Protein AF-A0A532AJF2-F1 (afdb_monomer)

Structure (mmCIF, N/CA/C/O backbone):
data_AF-A0A532AJF2-F1
#
_entry.id   AF-A0A532AJF2-F1
#
loop_
_atom_site.group_PDB
_atom_site.id
_atom_site.type_symbol
_atom_site.label_atom_id
_atom_site.label_alt_id
_atom_site.label_comp_id
_atom_site.label_asym_id
_atom_site.label_entity_id
_atom_site.label_seq_id
_atom_site.pdbx_PDB_ins_code
_atom_site.Cartn_x
_atom_site.Cartn_y
_atom_site.Cartn_z
_atom_site.occupancy
_atom_site.B_iso_or_equiv
_atom_site.auth_seq_id
_atom_site.auth_comp_id
_atom_site.auth_asym_id
_atom_site.auth_atom_id
_atom_site.pdbx_PDB_model_num
ATOM 1 N N . ARG A 1 1 ? -6.508 13.435 31.070 1.00 51.34 1 ARG A N 1
ATOM 2 C CA . ARG A 1 1 ? -5.714 13.056 29.875 1.00 51.34 1 ARG A CA 1
ATOM 3 C C . ARG A 1 1 ? -6.382 11.802 29.318 1.00 51.34 1 ARG A C 1
ATOM 5 O O . ARG A 1 1 ? -6.500 10.864 30.089 1.00 51.34 1 ARG A O 1
ATOM 12 N N . ARG A 1 2 ? -6.935 11.798 28.096 1.00 59.38 2 ARG A N 1
ATOM 13 C CA . ARG A 1 2 ? -7.437 10.543 27.500 1.00 59.38 2 ARG A CA 1
ATOM 14 C C . ARG A 1 2 ? -6.212 9.701 27.143 1.00 59.38 2 ARG A C 1
ATOM 16 O O . ARG A 1 2 ? -5.366 10.172 26.390 1.00 59.38 2 ARG A O 1
ATOM 23 N N . GLU A 1 3 ? -6.070 8.535 27.757 1.00 66.88 3 GLU A N 1
ATOM 24 C CA . GLU A 1 3 ? -5.042 7.560 27.391 1.00 66.88 3 GLU A CA 1
ATOM 25 C C . GLU A 1 3 ? -5.427 6.954 26.040 1.00 66.88 3 GLU A C 1
ATOM 27 O O . GLU A 1 3 ? -6.508 6.387 25.895 1.00 66.88 3 GLU A O 1
ATOM 32 N N . ALA A 1 4 ? -4.575 7.127 25.030 1.00 69.19 4 ALA A N 1
ATOM 33 C CA . ALA A 1 4 ? -4.732 6.428 23.764 1.00 69.19 4 ALA A CA 1
ATOM 34 C C . ALA A 1 4 ? -4.197 5.003 23.941 1.00 69.19 4 ALA A C 1
ATOM 36 O O . ALA A 1 4 ? -3.030 4.815 24.293 1.00 69.19 4 ALA A O 1
ATOM 37 N N . ARG A 1 5 ? -5.053 4.000 23.729 1.00 77.75 5 ARG A N 1
ATOM 38 C CA . ARG A 1 5 ? -4.656 2.591 23.746 1.00 77.75 5 ARG A CA 1
ATOM 39 C C . ARG A 1 5 ? -4.147 2.214 22.359 1.00 77.75 5 ARG A C 1
ATOM 41 O O . ARG A 1 5 ? -4.917 2.220 21.408 1.00 77.75 5 ARG A O 1
ATOM 48 N N . TYR A 1 6 ? -2.867 1.871 22.262 1.00 82.00 6 TYR A N 1
ATOM 49 C CA . TYR A 1 6 ? -2.269 1.360 21.031 1.00 82.00 6 TYR A CA 1
ATOM 50 C C . TYR A 1 6 ? -2.256 -0.166 21.062 1.00 82.00 6 TYR A C 1
ATOM 52 O O . TYR A 1 6 ?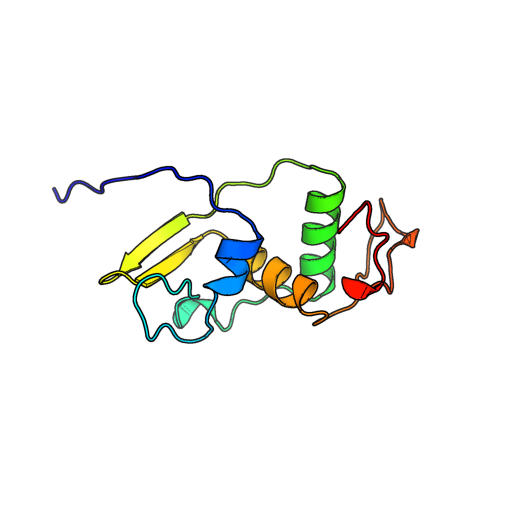 -1.861 -0.768 22.061 1.00 82.00 6 TYR A O 1
ATOM 60 N N . VAL A 1 7 ? -2.688 -0.783 19.965 1.00 87.75 7 VAL A N 1
ATOM 61 C CA . VAL A 1 7 ? -2.602 -2.228 19.745 1.00 87.75 7 VAL A CA 1
ATOM 62 C C . VAL A 1 7 ? -1.814 -2.438 18.462 1.00 87.75 7 VAL A C 1
ATOM 64 O O . VAL A 1 7 ? -2.139 -1.850 17.435 1.00 87.75 7 VAL A O 1
ATOM 67 N N . VAL A 1 8 ? -0.764 -3.252 18.536 1.00 88.88 8 VAL A N 1
ATOM 68 C CA . VAL A 1 8 ? -0.001 -3.682 17.362 1.00 88.88 8 VAL A CA 1
ATOM 69 C C . VAL A 1 8 ? -0.542 -5.039 16.943 1.00 88.88 8 VAL A C 1
ATOM 71 O O . VAL A 1 8 ? -0.680 -5.934 17.777 1.00 88.88 8 VAL A O 1
ATOM 74 N N . THR A 1 9 ? -0.889 -5.170 15.668 1.00 90.56 9 THR A N 1
ATOM 75 C CA . THR A 1 9 ? -1.435 -6.398 15.099 1.00 90.56 9 THR A CA 1
ATOM 76 C C . THR A 1 9 ? -0.868 -6.618 13.705 1.00 90.56 9 THR A C 1
ATOM 78 O O . THR A 1 9 ? -0.655 -5.660 12.961 1.00 90.56 9 THR A O 1
ATOM 81 N N . ASP A 1 10 ? -0.638 -7.883 13.368 1.00 91.50 10 ASP A N 1
ATOM 82 C CA . ASP A 1 10 ? -0.229 -8.312 12.039 1.00 91.50 10 ASP A CA 1
ATOM 83 C C . ASP A 1 10 ? -1.468 -8.803 11.284 1.00 91.50 10 ASP A C 1
ATOM 85 O O . ASP A 1 10 ? -2.045 -9.842 11.610 1.00 91.50 10 ASP A O 1
ATOM 89 N N . LEU A 1 11 ? -1.899 -8.034 10.283 1.00 91.06 11 LEU A N 1
ATOM 90 C CA . LEU A 1 11 ? -3.009 -8.399 9.401 1.00 91.06 11 LEU A CA 1
ATOM 91 C C . LEU A 1 11 ? -2.458 -8.941 8.084 1.00 91.06 11 LEU A C 1
ATOM 93 O O . LEU A 1 11 ? -1.516 -8.378 7.523 1.00 91.06 11 LEU A O 1
ATOM 97 N N . SER A 1 12 ? -3.067 -10.006 7.557 1.00 93.69 12 SER A N 1
ATOM 98 C CA . SER A 1 12 ? -2.720 -10.478 6.217 1.00 93.69 12 SER A CA 1
ATOM 99 C C . SER A 1 12 ? -3.132 -9.447 5.164 1.00 93.69 12 SER A C 1
ATOM 101 O O . SER A 1 12 ? -4.134 -8.741 5.309 1.00 93.69 12 SER A O 1
ATOM 103 N N . VAL A 1 13 ? -2.370 -9.388 4.070 1.00 92.25 13 VAL A N 1
ATOM 104 C CA . VAL A 1 13 ? -2.688 -8.538 2.914 1.00 92.25 13 VAL A CA 1
ATOM 105 C C . VAL A 1 13 ? -4.095 -8.834 2.395 1.00 92.25 13 VAL A C 1
ATOM 107 O O . VAL A 1 13 ? -4.870 -7.910 2.163 1.00 92.25 13 VAL A O 1
ATOM 110 N N . GLU A 1 14 ? -4.449 -10.115 2.291 1.00 93.19 14 GLU A N 1
ATOM 111 C CA . GLU A 1 14 ? -5.777 -10.562 1.872 1.00 93.19 14 GLU A CA 1
ATOM 112 C C . GLU A 1 14 ? -6.881 -10.003 2.776 1.00 93.19 14 GLU A C 1
ATOM 114 O O . GLU A 1 14 ? -7.859 -9.443 2.279 1.00 93.19 14 GLU A O 1
ATOM 119 N N . LEU A 1 15 ? -6.709 -10.076 4.102 1.00 94.81 15 LEU A N 1
ATOM 120 C CA . LEU A 1 15 ? -7.691 -9.544 5.042 1.00 94.81 15 LEU A CA 1
ATOM 121 C C . LEU A 1 15 ? -7.854 -8.035 4.855 1.00 94.81 15 LEU A C 1
ATOM 123 O O . LEU A 1 15 ? -8.984 -7.557 4.741 1.00 94.81 15 LEU A O 1
ATOM 127 N N . VAL A 1 16 ? -6.745 -7.298 4.757 1.00 95.06 16 VAL A N 1
ATOM 128 C CA . VAL A 1 16 ? -6.775 -5.846 4.545 1.00 95.06 16 VAL A CA 1
ATOM 129 C C . VAL A 1 16 ? -7.498 -5.493 3.244 1.00 95.06 16 VAL A C 1
ATOM 131 O O . VAL A 1 16 ? -8.377 -4.633 3.252 1.00 95.06 16 VAL A O 1
ATOM 134 N N . VAL A 1 17 ? -7.204 -6.184 2.139 1.00 95.31 17 VAL A N 1
ATOM 135 C CA . VAL A 1 17 ? -7.878 -5.948 0.850 1.00 95.31 17 VAL A CA 1
ATOM 136 C C . VAL A 1 17 ? -9.356 -6.330 0.891 1.00 95.31 17 VAL A C 1
ATOM 138 O O . VAL A 1 17 ? -10.189 -5.626 0.311 1.00 95.31 17 VAL A O 1
ATOM 141 N N . SER A 1 18 ? -9.700 -7.410 1.592 1.00 95.44 18 SER A N 1
ATOM 142 C CA . SER A 1 18 ? -11.084 -7.873 1.733 1.00 95.44 18 SER A CA 1
ATOM 143 C C . SER A 1 18 ? -11.947 -6.913 2.555 1.00 95.44 18 SER A C 1
ATOM 145 O O . SER A 1 18 ? -13.136 -6.758 2.265 1.00 95.44 18 SER A O 1
ATOM 147 N N . LYS A 1 19 ? -11.351 -6.241 3.549 1.00 96.31 19 LYS A N 1
ATOM 148 C CA . LYS A 1 19 ? -12.010 -5.283 4.447 1.00 96.31 19 LYS A CA 1
ATOM 149 C C . LYS A 1 19 ? -11.937 -3.838 3.964 1.00 96.31 19 LYS A C 1
ATOM 151 O O . LYS A 1 19 ? -12.665 -3.000 4.480 1.00 96.31 19 LYS A O 1
ATOM 156 N N . PHE A 1 20 ? -11.101 -3.532 2.974 1.00 96.81 20 PHE A N 1
ATOM 157 C CA . PHE A 1 20 ? -11.015 -2.180 2.438 1.00 96.81 20 PHE A CA 1
ATOM 158 C C . PHE A 1 20 ? -12.307 -1.773 1.711 1.00 96.81 20 PHE A C 1
ATOM 160 O O . PHE A 1 20 ? -12.777 -2.485 0.811 1.00 96.81 20 PHE A O 1
ATOM 167 N N . ARG A 1 21 ? -12.858 -0.614 2.074 1.00 94.69 21 ARG A N 1
ATOM 168 C CA . ARG A 1 21 ? -14.032 0.017 1.458 1.00 94.69 21 ARG A CA 1
ATOM 169 C C . ARG A 1 21 ? -13.770 1.507 1.248 1.00 94.69 21 ARG A C 1
ATOM 171 O O . ARG A 1 21 ? -13.098 2.142 2.058 1.00 94.69 21 ARG A O 1
ATOM 178 N N . ASP A 1 22 ? -14.325 2.073 0.178 1.00 87.00 22 ASP A N 1
ATOM 179 C CA . ASP A 1 22 ? -14.282 3.525 -0.036 1.00 87.00 22 ASP A CA 1
ATOM 180 C C . ASP A 1 22 ? -15.145 4.256 1.005 1.00 87.00 22 ASP A C 1
ATOM 182 O O . ASP A 1 22 ? -14.748 5.295 1.540 1.00 87.00 22 ASP A O 1
ATOM 186 N N . GLU A 1 23 ? -16.287 3.663 1.358 1.00 88.50 23 GLU A N 1
ATOM 187 C CA . GLU A 1 23 ? -17.203 4.111 2.404 1.00 88.50 23 GLU A CA 1
ATOM 188 C C . GLU A 1 23 ? -17.423 2.969 3.400 1.00 88.50 23 GLU A C 1
ATOM 190 O O . GLU A 1 23 ? -17.782 1.862 3.011 1.00 88.50 23 GLU A O 1
ATOM 195 N N . ALA A 1 24 ? -17.141 3.214 4.683 1.00 91.12 24 ALA A N 1
ATOM 196 C CA . ALA A 1 24 ? -17.279 2.195 5.718 1.00 91.12 24 ALA A CA 1
ATOM 197 C C . ALA A 1 24 ? -18.718 2.121 6.231 1.00 91.12 24 ALA A C 1
ATOM 199 O O . ALA A 1 24 ? -19.218 3.067 6.852 1.00 91.12 24 ALA A O 1
ATOM 200 N N . GLU A 1 25 ? -19.342 0.968 6.018 1.00 90.88 25 GLU A N 1
ATOM 201 C CA . GLU A 1 25 ? -20.745 0.703 6.345 1.00 90.88 25 GLU A CA 1
ATOM 202 C C . GLU A 1 25 ? -20.877 -0.250 7.536 1.00 90.88 25 GLU A C 1
ATOM 204 O O . GLU A 1 25 ? -21.842 -0.171 8.298 1.00 90.88 25 GLU A O 1
ATOM 209 N N . THR A 1 26 ? -19.904 -1.147 7.709 1.00 93.12 26 THR A N 1
ATOM 210 C CA . THR A 1 26 ? -19.967 -2.257 8.661 1.00 93.12 26 THR A CA 1
ATOM 211 C C . THR A 1 26 ? -18.740 -2.327 9.562 1.00 93.12 26 THR A C 1
ATOM 213 O O . THR A 1 26 ? -17.674 -1.785 9.270 1.00 93.12 26 THR A O 1
ATOM 216 N N . GLU A 1 27 ? -18.888 -3.013 10.694 1.00 92.62 27 GLU A N 1
ATOM 217 C CA . GLU A 1 27 ? -17.791 -3.244 11.629 1.00 92.62 27 GLU A CA 1
ATOM 218 C C . GLU A 1 27 ? -16.635 -4.024 10.973 1.00 92.62 27 GLU A C 1
ATOM 220 O O . GLU A 1 27 ? -16.810 -5.026 10.266 1.00 92.62 27 GLU A O 1
ATOM 225 N N . GLY A 1 28 ? -15.418 -3.548 11.220 1.00 92.00 28 GLY A N 1
ATOM 226 C CA . GLY A 1 28 ? -14.183 -4.069 10.652 1.00 92.00 28 GLY A CA 1
ATOM 227 C C . GLY A 1 28 ? -13.847 -3.550 9.253 1.00 92.00 28 GLY A C 1
ATOM 228 O O . GLY A 1 28 ? -12.799 -3.937 8.736 1.00 92.00 28 GLY A O 1
ATOM 229 N N . ASP A 1 29 ? -14.679 -2.702 8.639 1.00 96.94 29 ASP A N 1
ATOM 230 C CA . ASP A 1 29 ? -14.315 -2.034 7.386 1.00 96.94 29 ASP A CA 1
ATOM 231 C C . ASP A 1 29 ? -13.114 -1.107 7.600 1.00 96.94 29 ASP A C 1
ATOM 233 O O . ASP A 1 29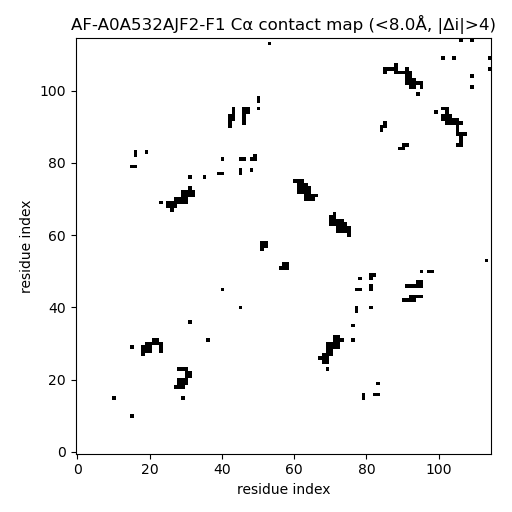 ? -13.0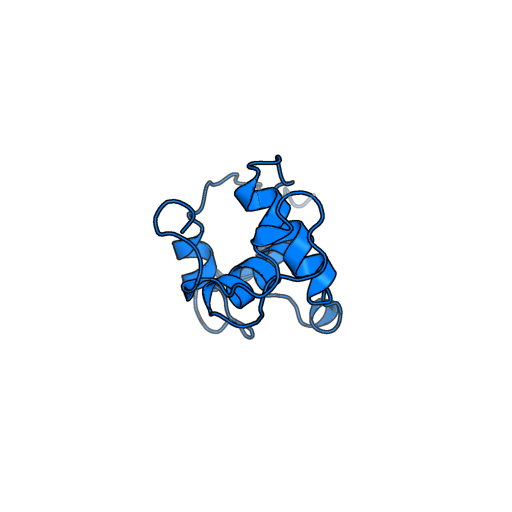59 -0.337 8.561 1.00 96.94 29 ASP A O 1
ATOM 237 N N . ILE A 1 30 ? -12.156 -1.175 6.676 1.00 97.12 30 ILE A N 1
ATOM 238 C CA . ILE A 1 30 ? -10.991 -0.290 6.624 1.00 97.12 30 ILE A CA 1
ATOM 239 C C . ILE A 1 30 ? -11.260 0.767 5.558 1.00 97.12 30 ILE A C 1
ATOM 241 O O . ILE A 1 30 ? -11.553 0.414 4.416 1.00 97.12 30 ILE A O 1
ATOM 245 N N . TYR A 1 31 ? -11.126 2.050 5.889 1.00 96.88 31 TYR A N 1
ATOM 246 C CA . TYR A 1 31 ? -11.463 3.127 4.956 1.00 96.88 31 TYR A CA 1
ATOM 247 C C . TYR A 1 31 ? -10.522 4.325 5.044 1.00 96.88 31 TYR A C 1
ATOM 249 O O . TYR A 1 31 ? -9.851 4.562 6.051 1.00 96.88 31 TYR A O 1
ATOM 257 N N . VAL A 1 32 ? -10.477 5.096 3.956 1.00 95.62 32 VAL A N 1
ATOM 258 C CA . VAL A 1 32 ? -9.766 6.378 3.903 1.00 95.62 32 VAL A CA 1
ATOM 259 C C . VAL A 1 32 ? -10.748 7.495 4.260 1.00 95.62 32 VAL A C 1
ATOM 261 O O . VAL A 1 32 ? -11.789 7.615 3.600 1.00 95.62 32 VAL A O 1
ATOM 264 N N . PRO A 1 33 ? -10.433 8.338 5.257 1.00 92.94 33 PRO A N 1
ATOM 265 C CA . PRO A 1 33 ? -11.320 9.421 5.643 1.00 92.94 33 PRO A CA 1
ATOM 266 C C . PRO A 1 33 ? -11.443 10.464 4.533 1.00 92.94 33 PRO A C 1
ATOM 268 O O . PRO A 1 33 ? -10.515 10.682 3.749 1.00 92.94 33 PRO A O 1
ATOM 271 N N . GLU A 1 34 ? -12.594 11.132 4.480 1.00 91.06 34 GLU A N 1
ATOM 272 C CA . GLU A 1 34 ? -12.987 12.004 3.367 1.00 91.06 34 GLU A CA 1
ATOM 273 C C . GLU A 1 34 ? -11.935 13.074 3.039 1.00 91.06 34 GLU A C 1
ATOM 275 O O . GLU A 1 34 ? -11.566 13.255 1.878 1.00 91.06 34 GLU A O 1
ATOM 280 N N . TYR A 1 35 ? -11.356 13.696 4.070 1.00 89.12 35 TYR A N 1
ATOM 281 C CA . TYR A 1 35 ? -10.337 14.739 3.934 1.00 89.12 35 TYR A CA 1
ATOM 282 C C . TYR A 1 35 ? -9.015 14.258 3.299 1.00 89.12 35 TYR A C 1
ATOM 284 O O . TYR A 1 35 ? -8.226 15.090 2.853 1.00 89.12 35 TYR A O 1
ATOM 292 N N . GLN A 1 36 ? -8.760 12.943 3.223 1.00 89.06 36 GLN A N 1
ATOM 293 C CA . GLN A 1 36 ? -7.596 12.359 2.536 1.00 89.06 36 GLN A CA 1
ATOM 294 C C . GLN A 1 36 ? -7.930 11.762 1.159 1.00 89.06 36 GLN A C 1
ATOM 296 O O . GLN A 1 36 ? -7.015 11.359 0.432 1.00 89.06 36 GLN A O 1
ATOM 301 N N . ARG A 1 37 ? -9.211 11.671 0.768 1.00 86.75 37 ARG A N 1
ATOM 302 C CA . ARG A 1 37 ? -9.615 10.959 -0.462 1.00 86.75 37 ARG A CA 1
ATOM 303 C C . ARG A 1 37 ? -9.068 11.605 -1.736 1.00 86.75 37 ARG A C 1
ATOM 305 O O . ARG A 1 37 ? -8.711 10.882 -2.661 1.00 86.75 37 ARG A O 1
ATOM 312 N N . SER A 1 38 ? -8.937 12.932 -1.761 1.00 88.50 38 SER A N 1
ATOM 313 C CA . SER A 1 3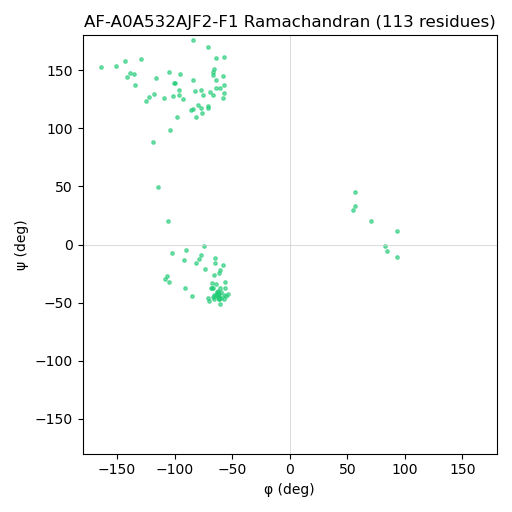8 ? -8.390 13.685 -2.902 1.00 88.50 38 SER A CA 1
ATOM 314 C C . SER A 1 38 ? -6.874 13.548 -3.065 1.00 88.50 38 SER A C 1
ATOM 316 O O . SER A 1 38 ? -6.345 13.759 -4.154 1.00 88.50 38 SER A O 1
ATOM 318 N N . LEU A 1 39 ? -6.161 13.179 -2.000 1.00 83.25 39 LEU A N 1
ATOM 319 C CA . LEU A 1 39 ? -4.731 12.918 -2.056 1.00 83.25 39 LEU A CA 1
ATOM 320 C C . LEU A 1 39 ? -4.558 11.502 -2.590 1.00 83.25 39 LEU A C 1
ATOM 322 O O . LEU A 1 39 ? -4.840 10.554 -1.864 1.00 83.25 39 LEU A O 1
ATOM 326 N N . ALA A 1 40 ? -4.060 11.322 -3.809 1.00 88.31 40 ALA A N 1
ATOM 327 C CA . ALA A 1 40 ? -3.791 10.005 -4.388 1.00 88.31 40 ALA A CA 1
ATOM 328 C C . ALA A 1 40 ? -2.410 9.977 -5.051 1.00 88.31 40 ALA A C 1
ATOM 330 O O . ALA A 1 40 ? -2.032 10.923 -5.740 1.00 88.31 40 ALA A O 1
ATOM 331 N N . TRP A 1 41 ? -1.662 8.893 -4.840 1.00 96.25 41 TRP A N 1
ATOM 332 C CA . TRP A 1 41 ? -0.480 8.605 -5.646 1.00 96.25 41 TRP A CA 1
ATOM 333 C C . TRP A 1 41 ? -0.874 8.351 -7.098 1.00 96.25 41 TRP A C 1
ATOM 335 O O . TRP A 1 41 ? -1.898 7.720 -7.382 1.00 96.25 41 TRP A O 1
ATOM 345 N N . ASN A 1 42 ? -0.043 8.844 -8.014 1.00 96.69 42 ASN A N 1
ATOM 346 C CA . ASN A 1 42 ? -0.132 8.448 -9.412 1.00 96.69 42 ASN A CA 1
ATOM 347 C C . ASN A 1 42 ? 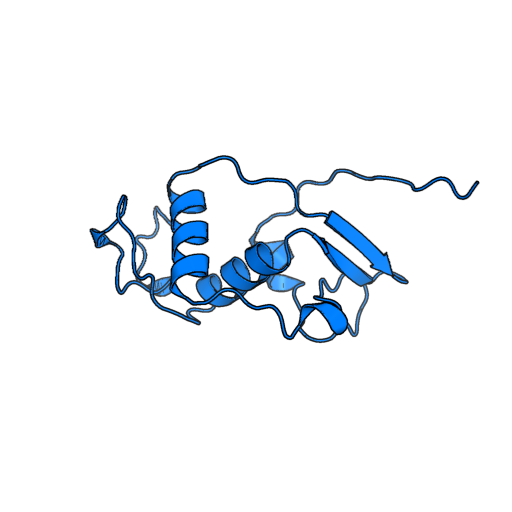0.341 6.990 -9.583 1.00 96.69 42 ASN A C 1
ATOM 349 O O . ASN A 1 42 ? 0.888 6.375 -8.667 1.00 96.69 42 ASN A O 1
ATOM 353 N N . GLU A 1 43 ? 0.124 6.418 -10.765 1.00 97.56 43 GLU A N 1
ATOM 354 C CA . GLU A 1 43 ? 0.429 5.003 -11.008 1.00 97.56 43 GLU A CA 1
ATOM 355 C C . GLU A 1 43 ? 1.930 4.690 -10.934 1.00 97.56 43 GLU A C 1
ATOM 357 O O . GLU A 1 43 ? 2.285 3.575 -10.578 1.00 97.56 43 GLU A O 1
ATOM 362 N N . GLU A 1 44 ? 2.815 5.654 -11.192 1.00 98.00 44 GLU A N 1
ATOM 363 C CA . GLU A 1 44 ? 4.270 5.488 -11.052 1.00 98.00 44 GLU A CA 1
ATOM 364 C C . GLU A 1 44 ? 4.685 5.404 -9.573 1.00 98.00 44 GLU A C 1
ATOM 366 O O . GLU A 1 44 ? 5.376 4.474 -9.165 1.00 98.00 44 GLU A O 1
ATOM 371 N N . GLN A 1 45 ? 4.166 6.300 -8.729 1.00 98.00 45 GLN A N 1
ATOM 372 C CA . GLN A 1 45 ? 4.361 6.266 -7.276 1.00 98.00 45 GLN A CA 1
ATOM 373 C C . GLN A 1 45 ? 3.787 4.982 -6.660 1.00 98.00 45 GLN A C 1
ATOM 375 O O . GLN A 1 45 ? 4.424 4.356 -5.810 1.00 98.00 45 GLN A O 1
ATOM 380 N N . SER A 1 46 ? 2.598 4.564 -7.106 1.00 98.25 46 SER A N 1
ATOM 381 C CA . SER A 1 46 ? 2.016 3.278 -6.720 1.00 98.25 46 SER A CA 1
ATOM 382 C C . SER A 1 46 ? 2.880 2.104 -7.186 1.00 98.25 46 SER A C 1
ATOM 384 O O . SER A 1 46 ? 3.102 1.187 -6.400 1.00 98.25 46 SER A O 1
ATOM 386 N N . SER A 1 47 ? 3.416 2.143 -8.410 1.00 98.44 47 SER A N 1
ATOM 387 C CA . SER A 1 47 ? 4.295 1.096 -8.950 1.00 98.44 47 SER A CA 1
ATOM 388 C C . SER A 1 47 ? 5.586 0.967 -8.146 1.00 98.44 47 SER A C 1
ATOM 390 O O . SER A 1 47 ? 5.953 -0.145 -7.782 1.00 98.44 47 SER A O 1
ATOM 392 N N . TYR A 1 48 ? 6.222 2.080 -7.773 1.00 97.69 48 TYR A N 1
ATOM 393 C CA . TYR A 1 48 ? 7.423 2.076 -6.931 1.00 97.69 48 TYR A CA 1
ATOM 394 C C . TYR A 1 48 ? 7.179 1.447 -5.549 1.00 97.69 48 TYR A C 1
ATOM 396 O O . TYR A 1 48 ? 8.016 0.718 -5.007 1.00 97.69 48 TYR A O 1
ATOM 404 N N . PHE A 1 49 ? 6.000 1.684 -4.969 1.00 97.88 49 PHE A N 1
ATOM 405 C CA . PHE A 1 49 ? 5.608 1.013 -3.735 1.00 97.88 49 PHE A CA 1
ATOM 406 C C . PHE A 1 49 ? 5.428 -0.499 -3.932 1.00 97.88 49 PHE A C 1
ATOM 408 O O . PHE A 1 49 ? 5.926 -1.268 -3.111 1.00 97.88 49 PHE A O 1
ATOM 415 N N . ILE A 1 50 ? 4.779 -0.940 -5.015 1.00 97.75 50 ILE A N 1
ATOM 416 C CA . ILE A 1 50 ? 4.656 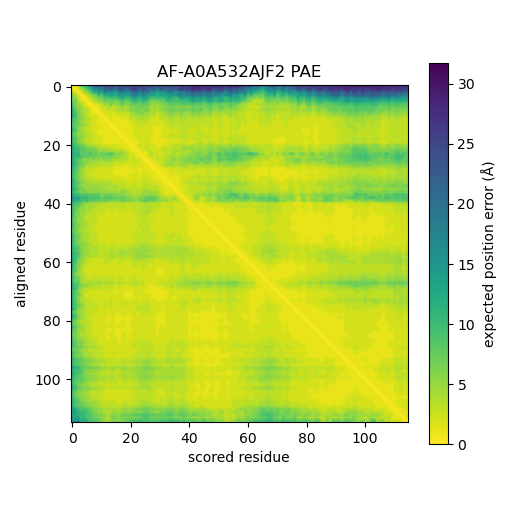-2.374 -5.322 1.00 97.75 50 ILE A CA 1
ATOM 417 C C . ILE A 1 50 ? 6.033 -3.009 -5.574 1.00 97.75 50 ILE A C 1
ATOM 419 O O . ILE A 1 50 ? 6.313 -4.076 -5.032 1.00 97.75 50 ILE A O 1
ATOM 423 N N . GLU A 1 51 ? 6.928 -2.336 -6.3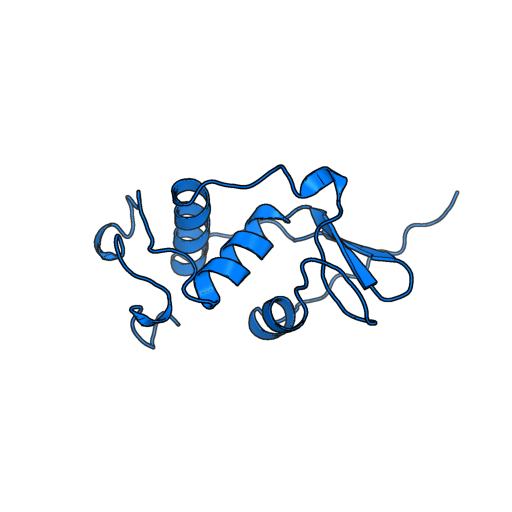05 1.00 97.44 51 GLU A N 1
ATOM 424 C CA . GLU A 1 51 ? 8.315 -2.778 -6.511 1.00 97.44 51 GLU A CA 1
ATOM 425 C C . GLU A 1 51 ? 9.039 -2.964 -5.171 1.00 97.44 51 GLU A C 1
ATOM 427 O O . GLU A 1 51 ? 9.681 -3.990 -4.949 1.00 97.44 51 GLU A O 1
ATOM 432 N N . SER A 1 52 ? 8.856 -2.029 -4.233 1.00 97.25 52 SER A N 1
ATOM 433 C CA . SER A 1 52 ? 9.416 -2.133 -2.880 1.00 97.25 52 SER A CA 1
ATOM 434 C C . SER A 1 52 ? 8.916 -3.381 -2.139 1.00 97.25 52 SER A C 1
ATOM 436 O O . SER A 1 52 ? 9.709 -4.053 -1.475 1.00 97.25 52 SER A O 1
ATOM 438 N N . LEU A 1 53 ? 7.629 -3.728 -2.272 1.00 95.62 53 LEU A N 1
ATOM 439 C CA . LEU A 1 53 ? 7.058 -4.935 -1.662 1.00 95.62 53 LEU A CA 1
ATOM 440 C C . LEU A 1 53 ? 7.627 -6.217 -2.283 1.00 95.62 53 LEU A C 1
ATOM 442 O O . LEU A 1 53 ? 8.027 -7.120 -1.546 1.00 95.62 53 LEU A O 1
ATOM 446 N N . ILE A 1 54 ? 7.726 -6.284 -3.615 1.00 95.44 54 ILE A N 1
ATOM 447 C CA . ILE A 1 54 ? 8.293 -7.444 -4.328 1.00 95.44 54 ILE A CA 1
ATOM 448 C C . ILE A 1 54 ? 9.767 -7.642 -3.944 1.00 95.44 54 ILE A C 1
ATOM 450 O O . ILE A 1 54 ? 10.206 -8.766 -3.690 1.00 95.44 54 ILE A O 1
ATOM 454 N N . LEU A 1 55 ? 10.522 -6.548 -3.817 1.00 95.75 55 LEU A N 1
ATOM 455 C CA . LEU A 1 55 ? 11.919 -6.553 -3.372 1.00 95.75 55 LEU A CA 1
ATOM 456 C C . LEU A 1 55 ? 12.092 -6.791 -1.863 1.00 95.75 55 LEU A C 1
ATOM 458 O O . LEU A 1 55 ? 13.227 -6.849 -1.386 1.00 95.75 55 LEU A O 1
ATOM 462 N N . ARG A 1 56 ? 10.997 -6.939 -1.105 1.00 94.81 56 ARG A N 1
ATOM 463 C CA . ARG A 1 56 ? 11.001 -7.120 0.358 1.00 94.81 56 ARG A CA 1
ATOM 464 C C . ARG A 1 56 ? 11.717 -5.988 1.098 1.00 94.81 56 ARG A C 1
ATOM 466 O O . ARG A 1 56 ? 12.332 -6.205 2.144 1.00 94.81 56 ARG A O 1
ATOM 473 N N . VAL A 1 57 ? 11.636 -4.773 0.561 1.00 96.06 57 VAL A N 1
ATOM 474 C CA . VAL A 1 57 ? 12.128 -3.574 1.237 1.00 96.06 57 VAL A CA 1
ATOM 475 C C . VAL A 1 57 ? 11.217 -3.292 2.437 1.00 96.06 57 VAL A C 1
ATOM 477 O O . VAL A 1 57 ? 9.994 -3.285 2.278 1.00 96.06 57 VAL A O 1
ATOM 480 N N . PRO A 1 58 ? 11.767 -3.049 3.641 1.00 93.88 58 PRO A N 1
ATOM 481 C CA . PRO A 1 58 ? 10.959 -2.706 4.804 1.00 93.88 58 PRO A CA 1
ATOM 482 C C . PRO A 1 58 ? 10.109 -1.457 4.554 1.00 93.88 58 PRO A C 1
ATOM 484 O O . PRO A 1 58 ? 10.630 -0.395 4.212 1.00 93.88 58 PRO A O 1
ATOM 487 N N . VAL A 1 59 ? 8.799 -1.577 4.767 1.00 93.31 59 VAL A N 1
ATOM 488 C CA . VAL A 1 59 ? 7.853 -0.459 4.696 1.00 93.31 59 VAL A CA 1
ATOM 489 C C . VAL A 1 59 ? 7.443 -0.032 6.109 1.00 93.31 59 VAL A C 1
ATOM 491 O O . VAL A 1 59 ? 7.381 -0.878 7.003 1.00 93.31 59 VAL A O 1
ATOM 494 N N . PRO A 1 60 ? 7.153 1.261 6.351 1.00 94.06 60 PRO A N 1
ATOM 495 C CA . PRO A 1 60 ? 6.661 1.712 7.652 1.00 94.06 60 PRO A CA 1
ATOM 496 C C . PRO A 1 60 ? 5.374 0.976 8.077 1.00 94.06 60 PRO A C 1
ATOM 498 O O . PRO A 1 60 ? 4.659 0.450 7.224 1.00 94.06 60 PRO A O 1
ATOM 501 N N . PRO A 1 61 ? 4.995 0.974 9.362 1.00 93.50 61 PRO A N 1
ATOM 502 C CA . PRO A 1 61 ? 3.678 0.485 9.770 1.00 93.50 61 PRO A CA 1
ATOM 503 C C . PRO A 1 61 ? 2.545 1.349 9.185 1.00 93.50 61 PRO A C 1
ATOM 505 O O . PRO A 1 61 ? 2.765 2.485 8.761 1.00 93.50 61 PRO A O 1
ATOM 508 N N . VAL A 1 62 ? 1.333 0.797 9.139 1.00 94.94 62 VAL A N 1
ATOM 509 C CA . VAL A 1 62 ? 0.084 1.518 8.835 1.00 94.94 62 VAL A CA 1
ATOM 510 C C . VAL A 1 62 ? -0.613 1.809 10.159 1.00 94.94 62 VAL A C 1
ATOM 512 O O . VAL A 1 62 ? -0.627 0.953 11.044 1.00 94.94 62 VAL A O 1
ATOM 515 N N . PHE A 1 63 ? -1.186 3.002 10.304 1.00 95.50 63 PHE A N 1
ATOM 516 C CA . PHE A 1 63 ? -1.886 3.395 11.525 1.00 95.50 63 PHE A CA 1
ATOM 517 C C . PHE A 1 63 ? -3.385 3.461 11.270 1.00 95.50 63 PHE A C 1
ATOM 519 O O . PHE A 1 63 ? -3.834 4.162 10.361 1.00 95.50 63 PHE A O 1
ATOM 526 N N . LEU A 1 64 ? -4.143 2.741 12.094 1.00 95.50 64 LEU A N 1
ATOM 527 C CA . LEU A 1 64 ? -5.598 2.686 12.050 1.00 95.50 64 LEU A CA 1
ATOM 528 C C . LEU A 1 64 ? -6.171 3.260 13.346 1.00 95.50 64 LEU A C 1
ATOM 530 O O . LEU A 1 64 ? -5.605 3.055 14.423 1.00 95.50 64 LEU A O 1
ATOM 534 N N . TYR A 1 65 ? -7.295 3.957 13.238 1.00 94.44 65 TYR A N 1
ATOM 535 C CA . TYR A 1 65 ? -8.060 4.460 14.367 1.00 94.44 65 TYR A CA 1
ATOM 536 C C . TYR A 1 65 ? -9.449 3.827 14.372 1.00 94.44 65 TYR A C 1
ATOM 538 O O . TYR A 1 65 ? -10.135 3.811 13.353 1.00 94.44 65 TYR A O 1
ATOM 546 N N . ASP A 1 66 ? -9.844 3.285 15.521 1.00 94.00 66 ASP A N 1
ATOM 547 C CA . ASP A 1 66 ? -11.168 2.699 15.710 1.00 94.00 66 ASP A CA 1
ATOM 548 C C . ASP A 1 66 ? -12.211 3.811 15.884 1.00 94.00 66 ASP A C 1
ATOM 550 O O . ASP A 1 66 ? -12.153 4.607 16.827 1.00 94.00 66 ASP A O 1
ATOM 554 N N . VAL A 1 67 ? -13.158 3.852 14.950 1.00 93.50 67 VAL A N 1
ATOM 555 C CA . VAL A 1 67 ? -14.323 4.732 14.936 1.00 93.50 67 VAL A CA 1
ATOM 556 C C . VAL A 1 67 ? -15.574 3.862 14.964 1.00 93.50 67 VAL A C 1
ATOM 558 O O . VAL A 1 67 ? -16.133 3.506 13.922 1.00 93.50 67 VAL A O 1
ATOM 561 N N . GLU A 1 68 ? -16.012 3.525 16.177 1.00 92.50 68 GLU A N 1
ATOM 562 C CA . GLU A 1 68 ? -17.216 2.718 16.419 1.00 92.50 68 GLU A CA 1
ATOM 563 C C . GLU A 1 68 ? -17.144 1.354 15.706 1.00 92.50 68 GLU A C 1
ATOM 565 O O . GLU A 1 68 ? -18.086 0.936 15.034 1.00 92.50 68 GLU A O 1
ATOM 570 N N . GLY A 1 69 ? -15.992 0.682 15.804 1.00 92.44 69 GLY A N 1
ATOM 571 C CA 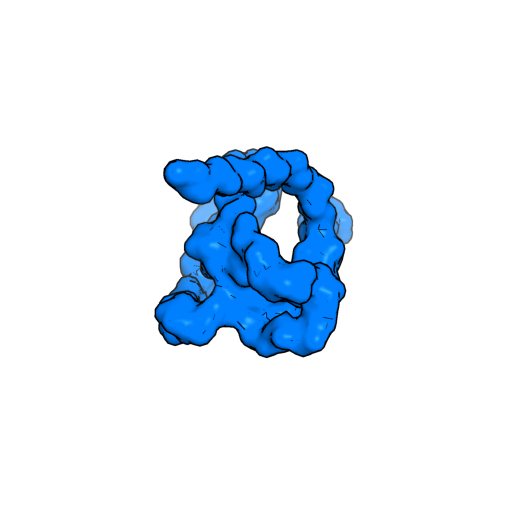. GLY A 1 69 ? -15.739 -0.625 15.195 1.00 92.44 69 GLY A CA 1
ATOM 572 C C . GLY A 1 69 ? -15.286 -0.569 13.732 1.00 92.44 69 GLY A C 1
ATOM 573 O O . GLY A 1 69 ? -14.912 -1.593 13.162 1.00 92.44 69 GLY A O 1
ATOM 574 N N . ARG A 1 70 ? -15.274 0.611 13.101 1.00 95.31 70 ARG A N 1
ATOM 575 C CA . ARG A 1 70 ? -14.696 0.827 11.762 1.00 95.31 70 ARG A CA 1
ATOM 576 C C . ARG A 1 70 ? -13.266 1.330 11.889 1.00 95.31 70 ARG A C 1
ATOM 578 O O . ARG A 1 70 ? -12.953 2.086 12.802 1.00 95.31 70 ARG A O 1
ATOM 585 N N . LEU A 1 71 ? -12.400 0.955 10.959 1.00 95.88 71 LEU A N 1
ATOM 586 C CA . LEU A 1 71 ? -10.974 1.263 11.014 1.00 95.88 71 LEU A CA 1
ATOM 587 C C . LEU A 1 71 ? -10.633 2.392 10.034 1.00 95.88 71 LEU A C 1
ATOM 589 O O . LEU A 1 71 ? -10.443 2.168 8.837 1.00 95.88 71 LEU A O 1
ATOM 593 N N . GLU A 1 72 ? -10.541 3.617 10.548 1.00 96.12 72 GLU A N 1
ATOM 594 C CA . GLU A 1 72 ? -10.094 4.780 9.776 1.00 96.12 72 GLU A CA 1
ATOM 595 C C . GLU A 1 72 ? -8.574 4.729 9.583 1.00 96.12 72 GLU A C 1
ATOM 597 O O . GLU A 1 72 ? -7.820 4.598 10.549 1.00 96.12 72 GLU A O 1
ATOM 602 N N . ILE A 1 73 ? -8.099 4.869 8.344 1.00 95.88 73 ILE A N 1
ATOM 603 C CA . ILE A 1 73 ? -6.665 4.966 8.067 1.00 95.88 73 ILE A CA 1
ATOM 604 C C . ILE A 1 73 ? -6.158 6.367 8.425 1.00 95.88 73 ILE A C 1
ATOM 606 O O . ILE A 1 73 ? -6.469 7.346 7.746 1.00 95.88 73 ILE A O 1
ATOM 610 N N . VAL A 1 74 ? -5.304 6.440 9.445 1.00 94.88 74 VAL A N 1
ATOM 611 C CA . VAL A 1 74 ? -4.641 7.677 9.882 1.00 94.88 74 VAL A CA 1
ATOM 612 C C . VAL A 1 74 ? -3.374 7.935 9.066 1.00 94.88 74 VAL A C 1
ATOM 614 O O . VAL A 1 74 ? -3.157 9.053 8.607 1.00 94.88 74 VAL A O 1
ATOM 617 N N . ASP A 1 75 ? -2.564 6.895 8.842 1.00 94.69 75 ASP A N 1
ATOM 618 C CA . ASP A 1 75 ? -1.354 6.939 8.011 1.00 94.69 75 ASP A CA 1
ATOM 619 C C . ASP A 1 75 ? -1.247 5.679 7.145 1.00 94.69 75 ASP A C 1
ATOM 621 O O . ASP A 1 75 ? -1.650 4.592 7.556 1.00 94.69 75 ASP A O 1
ATOM 625 N N . GLY A 1 76 ? -0.672 5.818 5.947 1.00 95.19 76 GLY A N 1
ATOM 626 C CA . GLY A 1 76 ? -0.484 4.707 5.013 1.00 95.19 76 GLY A CA 1
ATOM 627 C C . GLY A 1 76 ? -1.613 4.535 3.996 1.00 95.19 76 GLY A C 1
ATOM 628 O O . GLY A 1 76 ? -1.619 3.550 3.259 1.00 95.19 76 GLY A O 1
ATOM 629 N N . SER A 1 77 ? -2.523 5.506 3.879 1.00 95.69 77 SER A N 1
ATOM 630 C CA . SER A 1 77 ? -3.658 5.475 2.942 1.00 95.69 77 SER A CA 1
ATOM 631 C C . SER A 1 77 ? -3.235 5.279 1.483 1.00 95.69 77 SER A C 1
ATOM 633 O O . SER A 1 77 ? -3.884 4.544 0.741 1.00 95.69 77 SER A O 1
ATOM 635 N N . GLN A 1 78 ? -2.115 5.868 1.054 1.00 96.19 78 GLN A N 1
ATOM 636 C CA . GLN A 1 78 ? -1.575 5.644 -0.294 1.00 96.19 78 GLN A CA 1
ATOM 637 C C . GLN A 1 78 ? -1.063 4.221 -0.512 1.00 96.19 78 GLN A C 1
ATOM 639 O O . GLN A 1 78 ? -1.249 3.657 -1.588 1.00 96.19 78 GLN A O 1
ATOM 644 N N . ARG A 1 79 ? -0.453 3.630 0.517 1.00 96.44 79 ARG A N 1
ATOM 645 C CA . ARG A 1 79 ? 0.114 2.279 0.477 1.00 96.44 79 ARG A CA 1
ATOM 646 C C . ARG A 1 79 ? -0.999 1.241 0.398 1.00 96.44 79 ARG A C 1
ATOM 648 O O . ARG A 1 79 ? -1.002 0.423 -0.515 1.00 96.44 79 ARG A O 1
ATOM 655 N N . ILE A 1 80 ? -2.005 1.356 1.268 1.00 96.44 80 ILE A N 1
ATOM 656 C CA . ILE A 1 80 ? -3.184 0.481 1.239 1.00 96.44 80 ILE A CA 1
ATOM 657 C C . ILE A 1 80 ? -3.953 0.627 -0.076 1.00 96.44 80 ILE A C 1
ATOM 659 O O . ILE A 1 80 ? -4.252 -0.379 -0.710 1.00 96.44 80 ILE A O 1
ATOM 663 N N . ARG A 1 81 ? -4.215 1.853 -0.551 1.00 96.19 81 ARG A N 1
ATOM 664 C CA . ARG A 1 81 ? -4.911 2.046 -1.835 1.00 96.19 81 ARG A CA 1
ATOM 665 C C . ARG A 1 81 ? -4.127 1.498 -3.021 1.00 96.19 81 ARG A C 1
ATOM 667 O O . ARG A 1 81 ? -4.732 0.892 -3.897 1.00 96.19 81 ARG A O 1
ATOM 674 N N . SER A 1 82 ? -2.808 1.690 -3.057 1.00 96.88 82 SER A N 1
ATOM 675 C CA . SER A 1 82 ? -1.964 1.141 -4.128 1.00 96.88 82 SER A CA 1
ATOM 676 C C . SER A 1 82 ? -2.020 -0.384 -4.132 1.00 96.88 82 SER A C 1
ATOM 678 O O . SER A 1 82 ? -2.244 -0.974 -5.182 1.00 96.88 82 SER A O 1
ATOM 680 N N . LEU A 1 83 ? -1.910 -1.004 -2.953 1.00 96.81 83 LEU A N 1
ATOM 681 C CA . LEU A 1 83 ? -2.012 -2.451 -2.777 1.00 96.81 83 LEU A CA 1
ATOM 682 C C . LEU A 1 83 ? -3.375 -2.987 -3.234 1.00 96.81 83 LEU A C 1
ATOM 684 O O . LEU A 1 83 ? -3.434 -3.894 -4.056 1.00 96.81 83 LEU A O 1
ATOM 688 N N . VAL A 1 84 ? -4.468 -2.386 -2.756 1.00 97.06 84 VAL A N 1
ATOM 689 C CA . VAL A 1 84 ? -5.841 -2.781 -3.111 1.00 97.06 84 VAL A CA 1
ATOM 690 C C . VAL A 1 84 ? -6.098 -2.624 -4.606 1.00 97.06 84 VAL A C 1
ATOM 692 O O . VAL A 1 84 ? -6.670 -3.521 -5.219 1.00 97.06 84 VAL A O 1
ATOM 695 N N . ARG A 1 85 ? -5.690 -1.498 -5.204 1.00 97.12 85 ARG A N 1
ATOM 696 C CA . ARG A 1 85 ? -5.867 -1.258 -6.641 1.00 97.12 85 ARG A CA 1
ATOM 697 C C . ARG A 1 85 ? -5.055 -2.244 -7.471 1.00 97.12 85 ARG A C 1
ATOM 699 O O . ARG A 1 85 ? -5.597 -2.777 -8.428 1.00 97.12 85 ARG A O 1
ATOM 706 N N . TYR A 1 86 ? -3.798 -2.495 -7.109 1.00 97.81 86 TYR A N 1
ATOM 707 C CA . TYR A 1 86 ? -2.933 -3.398 -7.865 1.00 97.81 86 TYR A CA 1
ATOM 708 C C . TYR A 1 86 ? -3.433 -4.845 -7.810 1.00 97.81 86 TYR A C 1
ATOM 710 O O . TYR A 1 86 ? -3.603 -5.462 -8.853 1.00 97.81 86 TYR A O 1
ATOM 718 N N . LEU A 1 87 ? -3.785 -5.345 -6.619 1.00 96.81 87 LEU A N 1
ATOM 719 C CA . LEU A 1 87 ? -4.328 -6.701 -6.427 1.00 96.81 87 LEU A CA 1
ATOM 720 C C . LEU A 1 87 ? -5.697 -6.928 -7.090 1.00 96.81 87 LEU A C 1
ATOM 722 O O . LEU A 1 87 ? -6.162 -8.060 -7.170 1.00 96.81 87 LEU A O 1
ATOM 726 N N . ARG A 1 88 ? -6.356 -5.858 -7.545 1.00 96.56 88 ARG A N 1
ATOM 727 C CA . ARG A 1 88 ? -7.600 -5.895 -8.330 1.00 96.56 88 ARG A CA 1
ATOM 728 C C . ARG A 1 88 ? -7.364 -5.561 -9.809 1.00 96.56 88 ARG A C 1
ATOM 730 O O . ARG A 1 88 ? -8.294 -5.117 -10.475 1.00 96.56 88 ARG A O 1
ATOM 737 N N . ASP A 1 89 ? -6.125 -5.689 -10.288 1.00 97.75 89 ASP A N 1
ATOM 738 C CA . ASP A 1 89 ? -5.702 -5.380 -11.662 1.00 97.75 89 ASP A CA 1
ATOM 739 C C . ASP A 1 89 ? -6.047 -3.948 -12.118 1.00 97.75 89 ASP A C 1
ATOM 741 O O . ASP A 1 89 ? -6.269 -3.669 -13.292 1.00 97.75 89 ASP A O 1
ATOM 745 N N . GLY A 1 90 ? -6.089 -2.998 -11.182 1.00 97.44 90 GLY A N 1
ATOM 746 C CA . GLY A 1 90 ? -6.512 -1.623 -11.444 1.00 97.44 90 GLY A CA 1
ATOM 747 C C . GLY A 1 90 ? -5.474 -0.745 -12.149 1.00 97.44 90 GLY A C 1
ATOM 748 O O . GLY A 1 90 ? -5.801 0.394 -12.483 1.00 97.44 90 GLY A O 1
ATOM 749 N N . PHE A 1 91 ? -4.233 -1.215 -12.309 1.00 98.44 91 PHE A N 1
ATOM 750 C CA . PHE A 1 91 ? -3.192 -0.575 -13.118 1.00 98.44 91 PHE A CA 1
ATOM 751 C C . PHE A 1 91 ? -2.038 -1.543 -13.421 1.00 98.44 91 PHE A C 1
ATOM 753 O O . PHE A 1 91 ? -1.735 -2.423 -12.615 1.00 98.44 91 PHE A O 1
ATOM 760 N N . ALA A 1 92 ? -1.353 -1.317 -14.544 1.00 98.44 92 ALA A N 1
ATOM 761 C CA . ALA A 1 92 ? -0.073 -1.944 -14.861 1.00 98.44 92 ALA A CA 1
ATOM 762 C C . ALA A 1 92 ? 1.103 -1.194 -14.222 1.00 98.44 92 ALA A C 1
ATOM 764 O O . ALA A 1 92 ? 1.130 0.048 -14.236 1.00 98.44 92 ALA A O 1
ATOM 765 N N . LEU A 1 93 ? 2.097 -1.948 -13.744 1.00 98.44 93 LEU A N 1
ATOM 766 C CA . LEU A 1 93 ? 3.355 -1.407 -13.230 1.00 98.44 93 LEU A CA 1
ATOM 767 C C . LEU A 1 93 ? 4.052 -0.544 -14.286 1.00 98.44 93 LEU A C 1
ATOM 769 O O . LEU A 1 93 ? 4.096 -0.897 -15.465 1.00 98.44 93 LEU A O 1
ATOM 773 N N . ARG A 1 94 ? 4.592 0.604 -13.877 1.00 98.31 94 ARG A N 1
ATOM 774 C CA . ARG A 1 94 ? 5.316 1.519 -14.767 1.00 98.31 94 ARG A CA 1
ATOM 775 C C . ARG A 1 94 ? 6.379 2.315 -14.026 1.00 98.31 94 ARG A C 1
ATOM 777 O O . ARG A 1 94 ? 6.220 2.603 -12.843 1.00 98.31 94 ARG A O 1
ATOM 784 N N . GLY A 1 95 ? 7.412 2.727 -14.754 1.00 97.62 95 GLY A N 1
ATOM 785 C CA . GLY A 1 95 ? 8.507 3.524 -14.199 1.00 97.62 95 GLY A CA 1
ATOM 786 C C . GLY A 1 95 ? 9.407 2.740 -13.241 1.00 97.62 95 GLY A C 1
ATOM 787 O O . GLY A 1 95 ? 10.084 3.346 -12.421 1.00 97.62 95 GLY A O 1
ATOM 788 N N . LEU A 1 96 ? 9.405 1.405 -13.319 1.00 97.81 96 LEU A N 1
ATOM 789 C CA . LEU A 1 96 ? 10.284 0.565 -12.509 1.00 97.81 96 LEU A CA 1
ATOM 790 C C . LEU A 1 96 ? 11.710 0.576 -13.063 1.00 97.81 96 LEU A C 1
ATOM 792 O O . LEU A 1 96 ? 11.899 0.373 -14.265 1.00 97.81 96 LEU A O 1
ATOM 796 N N . GLU A 1 97 ? 12.693 0.768 -12.182 1.00 94.94 97 GLU A N 1
ATOM 797 C CA . GLU A 1 97 ? 14.124 0.759 -12.524 1.00 94.94 97 GLU A CA 1
ATOM 798 C C . GLU A 1 97 ? 14.835 -0.527 -12.084 1.00 94.94 97 GLU A C 1
ATOM 800 O O . GLU A 1 97 ? 15.808 -0.938 -12.716 1.00 94.94 97 GLU A O 1
ATOM 805 N N . LYS A 1 98 ? 14.413 -1.146 -10.970 1.00 96.25 98 LYS A N 1
ATOM 806 C CA . LYS A 1 98 ? 15.064 -2.353 -10.427 1.00 96.25 98 LYS A CA 1
ATOM 807 C C . LYS A 1 98 ? 14.433 -3.621 -10.980 1.00 96.25 98 LYS A C 1
ATOM 809 O O . LYS A 1 98 ? 15.144 -4.592 -11.224 1.00 96.25 98 LYS A O 1
ATOM 814 N N . LEU A 1 99 ? 13.116 -3.599 -11.158 1.00 95.81 99 LEU A N 1
ATOM 815 C CA . LEU A 1 99 ? 12.316 -4.657 -11.767 1.00 95.81 99 LEU A CA 1
ATOM 816 C C . LEU A 1 99 ? 11.703 -4.155 -13.079 1.00 95.81 99 LEU A C 1
ATOM 818 O O . LEU A 1 99 ? 10.502 -4.282 -13.312 1.00 95.81 99 LEU A O 1
ATOM 822 N N . ASP A 1 100 ? 12.535 -3.567 -13.936 1.00 96.81 100 ASP A N 1
ATOM 823 C CA . ASP A 1 100 ? 12.128 -2.970 -15.209 1.00 96.81 100 ASP A CA 1
ATOM 824 C C . ASP A 1 100 ? 11.378 -3.948 -16.130 1.00 96.81 100 ASP A C 1
ATOM 826 O O . ASP A 1 100 ? 10.447 -3.547 -16.831 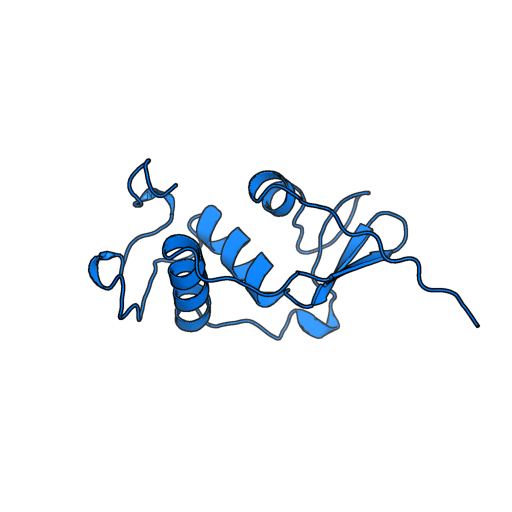1.00 96.81 100 ASP A O 1
ATOM 830 N N . ILE A 1 101 ? 11.715 -5.239 -16.064 1.00 96.81 101 ILE A N 1
ATOM 831 C CA . ILE A 1 101 ? 11.035 -6.326 -16.785 1.00 96.81 101 ILE A CA 1
ATOM 832 C C . ILE A 1 101 ? 9.551 -6.483 -16.424 1.00 96.81 101 ILE A C 1
ATOM 834 O O . ILE A 1 101 ? 8.806 -7.080 -17.198 1.00 96.81 101 ILE A O 1
ATOM 838 N N . LEU A 1 102 ? 9.128 -5.986 -15.256 1.00 97.12 102 LEU A N 1
ATOM 839 C CA . LEU A 1 102 ? 7.739 -6.048 -14.798 1.00 97.12 102 LEU A CA 1
ATOM 840 C C . LEU A 1 102 ? 6.927 -4.827 -15.246 1.00 97.12 102 LEU A C 1
ATOM 842 O O . LEU A 1 102 ? 5.720 -4.786 -15.020 1.00 97.12 102 LEU A O 1
ATOM 846 N N . ASN A 1 103 ? 7.544 -3.832 -15.893 1.00 98.12 103 ASN A N 1
ATOM 847 C CA . ASN A 1 103 ? 6.788 -2.736 -16.490 1.00 98.12 103 ASN A CA 1
ATOM 848 C C . ASN A 1 103 ? 5.768 -3.292 -17.504 1.00 98.12 103 ASN A C 1
ATOM 850 O O . ASN A 1 103 ? 6.104 -4.091 -18.377 1.00 98.12 103 ASN A O 1
ATOM 854 N N . GLY A 1 104 ? 4.516 -2.854 -17.391 1.00 98.19 104 GLY A N 1
ATOM 855 C CA . GLY A 1 104 ? 3.385 -3.328 -18.187 1.00 98.19 104 GLY A CA 1
ATOM 856 C C . GLY A 1 104 ? 2.582 -4.467 -17.551 1.00 98.19 104 GLY A C 1
ATOM 857 O O . GLY A 1 104 ? 1.490 -4.745 -18.039 1.00 98.19 104 GLY A O 1
ATOM 858 N N . TYR A 1 105 ? 3.065 -5.082 -16.467 1.00 98.38 105 TYR A N 1
ATOM 859 C CA . TYR A 1 105 ? 2.376 -6.197 -15.812 1.00 98.38 105 TYR A CA 1
ATOM 860 C C . TYR A 1 105 ? 1.289 -5.678 -14.867 1.00 98.38 105 TYR A C 1
ATOM 862 O O . TYR A 1 105 ? 1.540 -4.783 -14.052 1.00 98.38 105 TYR A O 1
ATOM 870 N N . HIS A 1 106 ? 0.095 -6.258 -14.960 1.00 98.38 106 HIS A N 1
ATOM 871 C CA . HIS A 1 106 ? -0.900 -6.228 -13.890 1.00 98.38 106 HIS A CA 1
ATOM 872 C C . HIS A 1 106 ? -0.618 -7.354 -12.885 1.00 98.38 106 HIS A C 1
ATOM 874 O O . HIS A 1 106 ? 0.290 -8.169 -13.075 1.00 98.38 106 HIS A O 1
ATOM 880 N N . PHE A 1 107 ? -1.391 -7.421 -11.801 1.00 97.56 107 PHE A N 1
ATOM 881 C CA . PHE A 1 107 ? -1.200 -8.456 -10.788 1.00 97.56 107 PHE A CA 1
ATOM 882 C C . PHE A 1 107 ? -1.422 -9.860 -11.361 1.00 97.56 107 PHE A C 1
ATOM 884 O O . PHE A 1 107 ? -0.602 -10.748 -11.121 1.00 97.56 107 PHE A O 1
ATOM 891 N N . ALA A 1 108 ? -2.457 -10.041 -12.182 1.00 97.31 108 ALA A N 1
ATOM 892 C CA . ALA A 1 108 ? -2.753 -11.306 -12.850 1.00 97.31 108 ALA A CA 1
ATOM 893 C C . ALA A 1 108 ? -1.639 -11.775 -13.806 1.00 97.31 108 ALA A C 1
ATOM 895 O O . ALA A 1 108 ? -1.510 -12.977 -14.046 1.00 97.31 108 ALA A O 1
ATOM 896 N N . ASP A 1 109 ? -0.822 -10.850 -14.320 1.00 97.50 109 ASP A N 1
ATOM 897 C CA . ASP A 1 109 ? 0.296 -11.153 -15.220 1.00 97.50 109 ASP A CA 1
ATOM 898 C C . ASP A 1 109 ? 1.550 -11.624 -14.459 1.00 97.50 109 ASP A C 1
ATOM 900 O O . ASP A 1 109 ? 2.477 -12.176 -15.060 1.00 97.50 109 ASP A O 1
ATOM 904 N N . LEU A 1 110 ? 1.620 -11.401 -13.139 1.00 95.19 110 LEU A N 1
ATOM 905 C CA . LEU A 1 110 ? 2.789 -11.779 -12.347 1.00 95.19 110 LEU A CA 1
ATOM 906 C C . LEU A 1 110 ? 2.954 -13.306 -12.280 1.00 95.19 110 LEU A C 1
ATOM 908 O O . LEU A 1 110 ? 1.967 -14.034 -12.186 1.00 95.19 110 LEU A O 1
ATOM 912 N N . PRO A 1 111 ? 4.195 -13.826 -12.237 1.00 91.88 111 PRO A N 1
ATOM 913 C CA . PRO A 1 111 ? 4.424 -15.244 -11.990 1.00 91.88 111 PRO A CA 1
ATOM 914 C C . PRO A 1 111 ? 3.812 -15.690 -10.648 1.00 91.88 111 PRO A C 1
ATOM 916 O O . PRO A 1 111 ? 3.928 -14.949 -9.670 1.00 91.88 111 PRO A O 1
ATOM 919 N N . PRO A 1 112 ? 3.281 -16.924 -10.529 1.00 90.81 112 PRO A N 1
ATOM 920 C CA . PRO A 1 112 ? 2.705 -17.429 -9.274 1.00 90.81 112 PRO A CA 1
ATOM 921 C C . PRO A 1 112 ? 3.658 -17.434 -8.071 1.00 90.81 112 PRO A C 1
ATOM 923 O O . PRO A 1 112 ? 3.219 -17.555 -6.941 1.00 90.81 112 PRO A O 1
ATOM 926 N N . SER A 1 113 ? 4.972 -17.347 -8.297 1.00 87.94 113 SER A N 1
ATOM 927 C CA . SER A 1 113 ? 5.972 -17.228 -7.229 1.00 87.94 113 SER A CA 1
ATOM 928 C C . SER A 1 113 ? 6.099 -15.814 -6.647 1.00 87.94 113 SER A C 1
ATOM 930 O O . SER A 1 113 ? 6.812 -15.630 -5.662 1.00 87.94 113 SER A O 1
ATOM 932 N N . VAL A 1 114 ? 5.514 -14.818 -7.316 1.00 85.12 114 VAL A N 1
ATOM 933 C CA . VAL A 1 114 ? 5.513 -13.399 -6.927 1.00 85.12 114 VAL A CA 1
ATOM 934 C C . VAL A 1 114 ? 4.138 -12.971 -6.396 1.00 85.12 114 VAL A C 1
ATOM 936 O O . VAL A 1 114 ? 4.084 -12.047 -5.587 1.00 85.12 114 VAL A O 1
ATOM 939 N N . GLN A 1 115 ? 3.063 -13.633 -6.844 1.00 83.81 115 GLN A N 1
ATOM 940 C CA . GLN A 1 115 ? 1.706 -13.501 -6.295 1.00 83.81 115 GLN A CA 1
ATOM 941 C C . GLN A 1 115 ? 1.624 -14.064 -4.870 1.00 83.81 115 GLN A C 1
ATOM 943 O O . GLN A 1 115 ? 0.950 -13.417 -4.038 1.00 83.81 115 GLN A O 1
#

pLDDT: mean 93.23, std 7.25, range [51.34, 98.44]

Radius of gyration: 15.29 Å; Cα contacts (8 Å, |Δi|>4): 141; chains: 1; bounding box: 36×32×48 Å

Solvent-accessible surface area (backbone atoms only — not comparable to full-atom values): 7011 Å² total; per-residue (Å²): 130,87,81,82,86,84,80,90,80,91,74,54,70,66,56,52,51,72,31,50,34,83,69,68,85,50,76,61,19,31,24,55,47,76,93,52,62,86,68,69,69,53,64,47,62,34,23,53,52,51,51,34,56,76,71,65,50,89,72,80,84,70,43,70,42,80,59,91,55,20,32,37,42,76,41,50,54,60,58,54,50,35,50,45,37,30,76,64,55,68,50,52,30,32,89,46,82,90,57,44,88,48,45,68,36,33,50,86,68,48,56,82,92,76,107

Foldseek 3Di:
DPDDDDDDDDDDLVLLLVQEDCDDDDASREYEDPVCPPPEDDLARLLVLLVCVLVVPDDDDWDWDDDPRYTYTPPCPRVSVSSNCQCVQVDQRDPDDPPRVRGRDGPVRDDPVSD

Sequence (115 aa):
RREARYVVTDLSVELVVSKFRDEAETEGDIYVPEYQRSLAWNEEQSSYFIESLILRVPVPPVFLYDVEGRLEIVDGSQRIRSLVRYLRDGFALRGLEKLDILNGYHFADLPPSVQ

Secondary structure (DSSP, 8-state):
-PPP--------HHHHHHHB-SS--STT-EE--HHHHT----HHHHHHHHHHHHTT---PPPEEEEETTEEEEEE-HHHHHHHHHHHTT-S---S-SSSGGGTT--GGGS-TTT-

Nearest PDB structures (foldseek):
  7bnr-assembly1_A  TM=7.447E-01  e=1.866E-01  Myxococcus xanthus DK 1622
  7bnk-assembly1_B  TM=7.863E-01  e=2.939E-01  Myxococcus xanthus DK 1622
  6sdk-assembly1_B  TM=7.651E-01  e=2.419E-01  Bacillus subtilis subsp. subtilis str. 168
  7o0n-assembly1_B  TM=6.381E-01  e=2.125E-01  Myxococcus xanthus DK 1622
  8e0b-assembly2_B  TM=3.112E-01  e=5.810E+00  Homo sapiens

Mean predicted aligned error: 3.83 Å